Protein AF-A0A8C0F6U6-F1 (afdb_monomer_lite)

Seco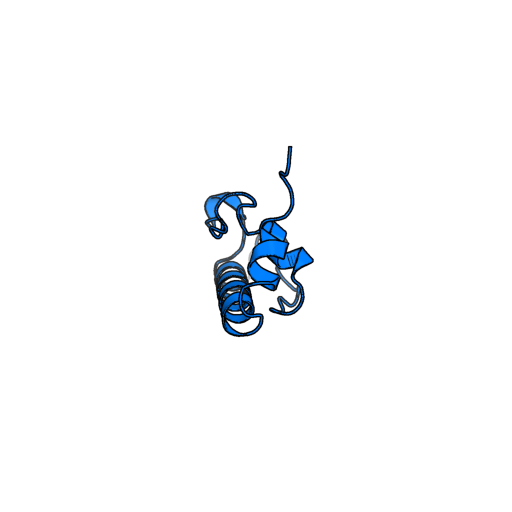ndary structure (DSSP, 8-state):
---TT-PPPPPPTTTT----TT-HHHHHTTB-TTT-PBPPHHHH---HHHHHHHHHHHHHHHHHSTTHHHHHHTTT---

Foldseek 3Di:
DPDPPDDDDDAAPCVVPDDALVPLVVLLVQAALAPRHGHDCVVRVHDPVVSVSSVVSSVVNCVPVPPPSSNVSNPDDDD

pLDDT: mean 82.84, std 14.85, range [41.78, 95.19]

InterPro domains:
  IPR001648 Small ribosomal subunit protein bS18 [PF01084] (17-65)
  IPR001648 Small ribosomal subunit protein bS18 [PTHR13479] (2-65)
  IPR001648 Small ribosomal subunit protein bS18 [TIGR00165] (10-64)
  IPR018275 Small ribosomal subunit protein bS18, conserved site [PS00057] (19-43)
  IPR036870 Small ribosomal subunit protein bS18 superfamily [G3DSA:4.10.640.10] (15-66)
  IPR036870 Small ribosomal subunit protein bS18 superfamily [SSF46911] (4-65)

Organism: Bubo bubo (NCBI:txid30461)

Sequence (79 aa):
MENPYKDPPKKCVLCGINVDYKNVQLLSQFVSPHTGCIYGRHITGLCNKKQKEVTKAIKRAHVLGGRDDAAALTSSVRD

Structure (mmCIF, N/CA/C/O backbone):
data_AF-A0A8C0F6U6-F1
#
_entry.id   AF-A0A8C0F6U6-F1
#
loop_
_atom_site.group_PDB
_atom_site.id
_atom_site.type_symbol
_atom_site.label_atom_id
_atom_site.label_alt_id
_atom_site.label_comp_id
_atom_site.label_asym_id
_atom_site.label_entity_id
_atom_site.label_seq_id
_atom_site.pdbx_PDB_ins_code
_atom_site.Cartn_x
_atom_site.Cartn_y
_atom_site.Cartn_z
_atom_site.occupancy
_atom_site.B_iso_or_equiv
_atom_site.auth_seq_id
_atom_site.auth_comp_id
_atom_site.auth_asym_id
_atom_site.auth_atom_id
_atom_site.pdbx_PDB_model_num
ATOM 1 N N . MET A 1 1 ? -21.234 3.938 31.848 1.00 80.62 1 MET A N 1
ATOM 2 C CA . MET A 1 1 ? -22.158 3.239 30.934 1.00 80.62 1 MET A CA 1
ATOM 3 C C . MET A 1 1 ? -21.652 3.474 29.524 1.00 80.62 1 MET A C 1
ATOM 5 O O . MET A 1 1 ? -21.468 4.630 29.161 1.00 80.62 1 MET A O 1
ATOM 9 N N . GLU A 1 2 ? -21.295 2.428 28.783 1.00 83.38 2 GLU A N 1
ATOM 10 C CA . GLU A 1 2 ? -20.913 2.590 27.374 1.00 83.38 2 GLU A CA 1
ATOM 11 C C . GLU A 1 2 ? -22.146 2.985 26.550 1.00 83.38 2 GLU A C 1
ATOM 13 O O . GLU A 1 2 ? -23.257 2.564 26.864 1.00 83.38 2 GLU A O 1
ATOM 18 N N . ASN A 1 3 ? -21.965 3.847 25.544 1.00 89.31 3 ASN A N 1
ATOM 19 C CA . ASN A 1 3 ? -23.067 4.373 24.737 1.00 89.31 3 ASN A CA 1
ATOM 20 C C . ASN A 1 3 ? -23.681 3.254 23.863 1.00 89.31 3 ASN A C 1
ATOM 22 O O . ASN A 1 3 ? -22.988 2.778 22.959 1.00 89.31 3 ASN A O 1
ATOM 26 N N . PRO A 1 4 ? -24.959 2.874 24.068 1.00 89.00 4 PRO A N 1
ATOM 27 C CA . PRO A 1 4 ? -25.618 1.805 23.314 1.00 89.00 4 PRO A CA 1
ATOM 28 C C . PRO A 1 4 ? -25.914 2.160 21.846 1.00 89.00 4 PRO A C 1
ATOM 30 O O . PRO A 1 4 ? -26.197 1.263 21.060 1.00 89.00 4 PRO A O 1
ATOM 33 N N . TYR A 1 5 ? -25.807 3.434 21.452 1.00 91.25 5 TYR A N 1
ATOM 34 C CA . TYR A 1 5 ? -25.997 3.902 20.069 1.00 91.25 5 TYR A CA 1
ATOM 35 C C . TYR A 1 5 ? -24.680 4.090 19.306 1.00 91.25 5 TYR A C 1
ATOM 37 O O . TYR A 1 5 ? -24.648 4.725 18.253 1.00 91.25 5 TYR A O 1
ATOM 45 N N . LYS A 1 6 ? -23.556 3.615 19.852 1.00 89.94 6 LYS A N 1
ATOM 46 C CA . LYS A 1 6 ? -22.259 3.757 19.193 1.00 89.94 6 LYS A CA 1
ATOM 47 C C . LYS A 1 6 ? -22.143 2.756 18.046 1.00 89.94 6 LYS A C 1
ATOM 49 O O . LYS A 1 6 ? -22.036 1.555 18.280 1.00 89.94 6 LYS A O 1
ATOM 54 N N . ASP A 1 7 ? -22.080 3.272 16.823 1.00 87.38 7 ASP A N 1
ATOM 55 C CA . ASP A 1 7 ? -21.833 2.445 15.646 1.00 87.38 7 ASP A CA 1
ATOM 56 C C . ASP A 1 7 ? -20.498 1.689 15.744 1.00 87.38 7 ASP A C 1
ATOM 58 O O . ASP A 1 7 ? -19.501 2.215 16.271 1.00 87.38 7 ASP A O 1
ATOM 62 N N . PRO A 1 8 ? -20.437 0.462 15.197 1.00 85.44 8 PRO A N 1
ATOM 63 C CA . PRO A 1 8 ? -19.197 -0.285 15.141 1.00 85.44 8 PRO A CA 1
ATOM 64 C C . PRO A 1 8 ? -18.151 0.473 14.307 1.00 85.44 8 PRO A C 1
ATOM 66 O O . PRO A 1 8 ? -18.475 1.130 13.312 1.00 85.44 8 PRO A O 1
ATOM 69 N N . PRO A 1 9 ? -16.861 0.377 14.672 1.00 84.56 9 PRO A N 1
ATOM 70 C CA . PRO A 1 9 ? -15.807 1.065 13.944 1.00 84.56 9 PRO A CA 1
ATOM 71 C C . PRO A 1 9 ? -15.748 0.579 12.493 1.00 84.56 9 PRO A C 1
ATOM 73 O O . PRO A 1 9 ? -15.738 -0.626 12.225 1.00 84.56 9 PRO A O 1
ATOM 76 N N . LYS A 1 10 ? -15.648 1.527 11.554 1.00 86.62 10 LYS A N 1
ATOM 77 C CA . LYS A 1 10 ? -15.519 1.233 10.122 1.00 86.62 10 LYS A CA 1
ATOM 78 C C . LYS A 1 10 ? -14.258 0.402 9.866 1.00 86.62 10 LYS A C 1
ATOM 80 O O . LYS A 1 10 ? -13.154 0.780 10.265 1.00 86.62 10 LYS A O 1
ATOM 85 N N . LYS A 1 11 ? -14.422 -0.728 9.183 1.00 91.06 11 LYS A N 1
ATOM 86 C CA . LYS A 1 11 ? -13.336 -1.636 8.790 1.00 91.06 11 LYS A CA 1
ATOM 87 C C . LYS A 1 11 ? -13.020 -1.439 7.306 1.00 91.06 11 LYS A C 1
ATOM 89 O O . LYS A 1 11 ? -13.923 -1.180 6.521 1.00 91.06 11 LYS A O 1
ATOM 94 N N . CYS A 1 12 ? -11.746 -1.544 6.922 1.00 91.31 12 CYS A N 1
ATOM 95 C CA . CYS A 1 12 ? -11.373 -1.578 5.505 1.00 91.31 12 CYS A CA 1
ATOM 96 C C . CYS A 1 12 ? -11.523 -2.994 4.939 1.00 91.31 12 CYS A C 1
ATOM 98 O O . CYS A 1 12 ? -11.579 -3.958 5.702 1.00 91.31 12 CYS A O 1
ATOM 100 N N . VAL A 1 13 ? -11.464 -3.127 3.614 1.00 90.25 13 VAL A N 1
ATOM 101 C CA . VAL A 1 13 ? -11.638 -4.406 2.901 1.00 90.25 13 VAL A CA 1
ATOM 102 C C . VAL A 1 13 ? -10.646 -5.501 3.315 1.00 90.25 13 VAL A C 1
ATOM 104 O O . VAL A 1 13 ? -10.993 -6.672 3.297 1.00 90.25 13 VAL A O 1
ATOM 107 N N . LEU A 1 14 ? -9.439 -5.136 3.767 1.00 93.00 14 LEU A N 1
ATOM 108 C CA . LEU A 1 14 ? -8.432 -6.095 4.250 1.00 93.00 14 LEU A CA 1
ATOM 109 C C . LEU A 1 14 ? -8.421 -6.292 5.777 1.00 93.00 14 LEU A C 1
ATOM 111 O O . LEU A 1 14 ? -7.530 -6.957 6.309 1.00 93.00 14 LEU A O 1
ATOM 115 N N . CYS A 1 15 ? -9.352 -5.699 6.530 1.00 91.88 15 CYS A N 1
ATOM 116 C CA . CYS A 1 15 ? -9.407 -5.917 7.978 1.00 91.88 15 CYS A CA 1
ATOM 117 C C . CYS A 1 15 ? -9.793 -7.373 8.279 1.00 91.88 15 CYS A C 1
ATOM 119 O O . CYS A 1 15 ? -10.888 -7.799 7.942 1.00 91.88 15 CYS A O 1
ATOM 121 N N . GLY A 1 16 ? -8.911 -8.110 8.961 1.00 87.62 16 GLY A N 1
ATOM 122 C CA . GLY A 1 16 ? -9.106 -9.536 9.262 1.00 87.62 16 GLY A CA 1
ATOM 123 C C . GLY A 1 16 ? -8.565 -10.492 8.194 1.00 87.62 16 GLY A C 1
ATOM 124 O O . GLY A 1 16 ? -8.549 -11.692 8.427 1.00 87.62 16 GLY A O 1
ATOM 125 N N . ILE A 1 17 ? -8.063 -9.975 7.067 1.00 90.62 17 ILE A N 1
ATOM 126 C CA . ILE A 1 17 ? -7.426 -10.773 6.011 1.00 90.62 17 ILE A CA 1
ATOM 127 C C . ILE A 1 17 ? -5.910 -10.760 6.216 1.00 90.62 17 ILE A C 1
ATOM 129 O O . ILE A 1 17 ? -5.330 -9.696 6.468 1.00 90.62 17 ILE A O 1
ATOM 133 N N . ASN A 1 18 ? -5.257 -11.919 6.116 1.00 90.81 18 ASN A N 1
ATOM 134 C CA . ASN A 1 18 ? -3.798 -11.992 6.156 1.00 90.81 18 ASN A CA 1
ATOM 135 C C . ASN A 1 18 ? -3.199 -11.583 4.799 1.00 90.81 18 ASN A C 1
ATOM 137 O O . ASN A 1 18 ? -3.644 -12.059 3.756 1.00 90.81 18 ASN A O 1
ATOM 141 N N . VAL A 1 19 ? -2.218 -10.679 4.814 1.00 92.56 19 VAL A N 1
ATOM 142 C CA . VAL A 1 19 ? -1.582 -10.144 3.602 1.00 92.56 19 VAL A CA 1
ATOM 143 C C . VAL A 1 19 ? -0.185 -10.735 3.485 1.00 92.56 19 VAL A C 1
ATOM 145 O O . VAL A 1 19 ? 0.728 -10.326 4.202 1.00 92.56 19 VAL A O 1
ATOM 148 N N . ASP A 1 20 ? -0.018 -11.664 2.548 1.00 89.38 20 ASP A N 1
ATOM 149 C CA . ASP A 1 20 ? 1.256 -12.328 2.283 1.00 89.38 20 ASP A CA 1
ATOM 150 C C . ASP A 1 20 ? 1.896 -11.839 0.983 1.00 89.38 20 ASP A C 1
ATOM 152 O O . ASP A 1 20 ? 1.230 -11.649 -0.033 1.00 89.38 20 ASP A O 1
ATOM 156 N N . TYR A 1 21 ? 3.226 -11.709 0.992 1.00 88.12 21 TYR A N 1
ATOM 157 C CA . TYR A 1 21 ? 4.014 -11.306 -0.182 1.00 88.12 21 TYR A CA 1
ATOM 158 C C . TYR A 1 21 ? 3.955 -12.314 -1.339 1.00 88.12 21 TYR A C 1
ATOM 160 O O . TYR A 1 21 ? 4.264 -11.967 -2.471 1.00 88.12 21 TYR A O 1
ATOM 168 N N . LYS A 1 22 ? 3.561 -13.559 -1.048 1.00 86.56 22 LYS A N 1
ATOM 169 C CA . LYS A 1 22 ? 3.391 -14.628 -2.039 1.00 86.56 22 LYS A CA 1
ATOM 170 C C . LYS A 1 22 ? 2.107 -14.466 -2.857 1.00 86.56 22 LYS A C 1
ATOM 172 O O . LYS A 1 22 ? 1.998 -15.040 -3.932 1.00 86.56 22 LYS A O 1
ATOM 177 N N . ASN A 1 23 ? 1.125 -13.718 -2.348 1.00 89.00 23 ASN A N 1
ATOM 178 C CA . ASN A 1 23 ? -0.153 -13.538 -3.025 1.00 89.00 23 ASN A CA 1
ATOM 179 C C . ASN A 1 23 ? -0.079 -12.363 -4.009 1.00 89.00 23 ASN A C 1
ATOM 181 O O . ASN A 1 23 ? -0.583 -11.270 -3.747 1.00 89.00 23 ASN A O 1
ATOM 185 N N . VAL A 1 24 ? 0.571 -12.600 -5.147 1.00 84.94 24 VAL A N 1
ATOM 186 C CA . VAL A 1 24 ? 0.790 -11.589 -6.194 1.00 84.94 24 VAL A CA 1
ATOM 187 C C . VAL A 1 24 ? -0.538 -11.033 -6.726 1.00 84.94 24 VAL A C 1
ATOM 189 O O . VAL A 1 24 ? -0.641 -9.832 -6.952 1.00 84.94 24 VAL A O 1
ATOM 192 N N . GLN A 1 25 ? -1.582 -11.864 -6.831 1.00 87.06 25 GLN A N 1
ATOM 193 C CA . GLN A 1 25 ? -2.908 -11.456 -7.313 1.00 87.06 25 GLN A CA 1
ATOM 194 C C . GLN A 1 25 ? -3.611 -10.457 -6.381 1.00 87.06 25 GLN A C 1
ATOM 196 O O . GLN A 1 25 ? -4.347 -9.585 -6.842 1.00 87.06 25 GLN A O 1
ATOM 201 N N . LEU A 1 26 ? -3.416 -10.579 -5.066 1.00 90.69 26 LEU A N 1
ATOM 202 C CA . LEU A 1 26 ? -3.939 -9.598 -4.116 1.00 90.69 26 LEU A CA 1
ATOM 203 C C . LEU A 1 26 ? -3.142 -8.293 -4.185 1.00 90.69 26 LEU A C 1
ATOM 205 O O . LEU A 1 26 ? -3.712 -7.209 -4.110 1.00 90.69 26 LEU A O 1
ATOM 209 N N . LEU A 1 27 ? -1.817 -8.395 -4.301 1.00 90.50 27 LEU A N 1
ATOM 210 C CA . LEU A 1 27 ? -0.930 -7.237 -4.282 1.00 90.50 27 LEU A CA 1
ATOM 211 C C . LEU A 1 27 ? -0.999 -6.413 -5.574 1.00 90.50 27 LEU A C 1
ATOM 213 O O . LEU A 1 27 ? -0.881 -5.191 -5.488 1.00 90.50 27 LEU A O 1
ATOM 217 N N . SER A 1 28 ? -1.252 -7.038 -6.731 1.00 88.88 28 SER A N 1
ATOM 218 C CA . SER A 1 28 ? -1.397 -6.342 -8.022 1.00 88.88 28 SER A CA 1
ATOM 219 C C . SER A 1 28 ? -2.531 -5.324 -8.011 1.00 88.88 28 SER A C 1
ATOM 221 O O . SER A 1 28 ? -2.399 -4.259 -8.597 1.00 88.88 28 SER A O 1
ATOM 223 N N . GLN A 1 29 ? -3.601 -5.584 -7.258 1.00 90.12 29 GLN A N 1
ATOM 224 C CA . GLN A 1 29 ? -4.743 -4.671 -7.127 1.00 90.12 29 GLN A CA 1
ATOM 225 C C . GLN A 1 29 ? -4.375 -3.334 -6.463 1.00 90.12 29 GLN A C 1
ATOM 227 O O . GLN A 1 29 ? -5.076 -2.338 -6.628 1.00 90.12 29 GLN A O 1
ATOM 232 N N . PHE A 1 30 ? -3.281 -3.298 -5.695 1.00 92.38 30 PHE A N 1
ATOM 233 C CA . PHE A 1 30 ? -2.814 -2.105 -4.983 1.00 92.38 30 PHE A CA 1
ATOM 234 C C . PHE A 1 30 ? -1.645 -1.410 -5.687 1.00 92.38 30 PHE A C 1
ATOM 236 O O . PHE A 1 30 ? -1.045 -0.491 -5.118 1.00 92.38 30 PHE A O 1
ATOM 243 N N . VAL A 1 31 ? -1.321 -1.837 -6.906 1.00 90.75 31 VAL A N 1
ATOM 244 C CA . VAL A 1 31 ? -0.208 -1.331 -7.704 1.00 90.75 31 VAL A CA 1
ATOM 245 C C . VAL A 1 31 ? -0.725 -0.870 -9.063 1.00 90.75 31 VAL A C 1
ATOM 247 O O . VAL A 1 31 ? -1.627 -1.463 -9.643 1.00 90.75 31 VAL A O 1
ATOM 250 N N . SER A 1 32 ? -0.149 0.214 -9.573 1.00 88.81 32 SER A N 1
ATOM 251 C CA . SER A 1 32 ? -0.426 0.699 -10.919 1.00 88.81 32 SER A CA 1
ATOM 252 C C . SER A 1 32 ? 0.091 -0.292 -11.964 1.00 88.81 32 SER A C 1
ATOM 254 O O . SER A 1 32 ? 1.293 -0.578 -11.960 1.00 88.81 32 SER A O 1
ATOM 256 N N . PRO A 1 33 ? -0.756 -0.749 -12.904 1.00 84.25 33 PRO A N 1
ATOM 257 C CA . PRO A 1 33 ? -0.334 -1.695 -13.927 1.00 84.25 33 PRO A CA 1
ATOM 258 C C . PRO A 1 33 ? 0.713 -1.093 -14.872 1.00 84.25 33 PRO A C 1
ATOM 260 O O . PRO A 1 33 ? 1.566 -1.806 -15.371 1.00 84.25 33 PRO A O 1
ATOM 263 N N . HIS A 1 34 ? 0.711 0.224 -15.086 1.00 81.94 34 HIS A N 1
ATOM 264 C CA . HIS A 1 34 ? 1.634 0.865 -16.030 1.00 81.94 34 HIS A CA 1
ATOM 265 C C . HIS A 1 34 ? 2.960 1.287 -15.400 1.00 81.94 34 HIS A C 1
ATOM 267 O O . HIS A 1 34 ? 4.000 1.253 -16.048 1.00 81.94 34 HIS A O 1
ATOM 273 N N . THR A 1 35 ? 2.925 1.741 -14.147 1.00 81.75 35 THR A N 1
ATOM 274 C CA . THR A 1 35 ? 4.086 2.376 -13.504 1.00 81.75 35 THR A CA 1
ATOM 275 C C . THR A 1 35 ? 4.682 1.546 -12.376 1.00 81.75 35 THR A C 1
ATOM 277 O O . THR A 1 35 ? 5.717 1.926 -11.833 1.00 81.75 35 THR A O 1
ATOM 280 N N . GLY A 1 36 ? 4.019 0.465 -11.950 1.00 82.81 36 GLY A N 1
ATOM 281 C CA . GLY A 1 36 ? 4.439 -0.319 -10.785 1.00 82.81 36 GLY A CA 1
ATOM 282 C C . GLY A 1 36 ? 4.370 0.460 -9.462 1.00 82.81 36 GLY A C 1
ATOM 283 O O . GLY A 1 36 ? 4.872 0.004 -8.437 1.00 82.81 36 GLY A O 1
ATOM 284 N N . CYS A 1 37 ? 3.764 1.652 -9.460 1.00 88.62 37 CYS A N 1
ATO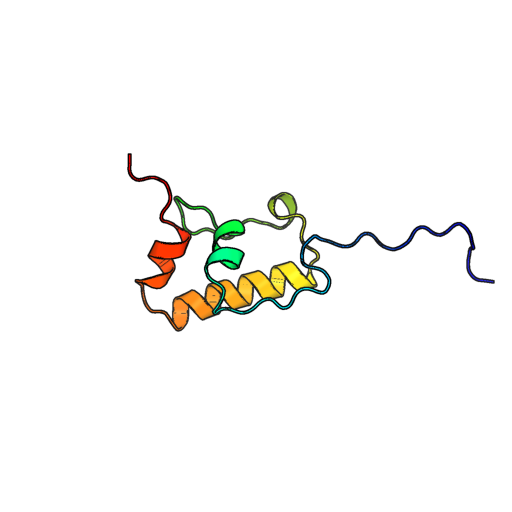M 285 C CA . CYS A 1 37 ? 3.661 2.500 -8.277 1.00 88.62 37 CYS A CA 1
ATOM 286 C C . CYS A 1 37 ? 2.545 2.007 -7.349 1.00 88.62 37 CYS A C 1
ATOM 288 O O . CYS A 1 37 ? 1.435 1.731 -7.796 1.00 88.62 37 CYS A O 1
ATOM 290 N N . ILE A 1 38 ? 2.818 1.948 -6.045 1.00 91.94 38 ILE A N 1
ATOM 291 C CA . ILE A 1 38 ? 1.838 1.534 -5.032 1.00 91.94 38 ILE A CA 1
ATOM 292 C C . ILE A 1 38 ? 0.820 2.659 -4.821 1.00 91.94 38 ILE A C 1
ATOM 294 O O . ILE A 1 38 ? 1.201 3.798 -4.533 1.00 91.94 38 ILE A O 1
ATOM 298 N N . TYR A 1 39 ? -0.471 2.341 -4.905 1.00 94.00 39 TYR A N 1
ATOM 299 C CA . TYR A 1 39 ? -1.531 3.317 -4.680 1.00 94.00 39 TYR A CA 1
ATOM 300 C C . TYR A 1 39 ? -1.544 3.833 -3.234 1.00 94.00 39 TYR A C 1
ATOM 302 O O . TYR A 1 39 ? -1.367 3.093 -2.258 1.00 94.00 39 TYR A O 1
ATOM 310 N N . GLY A 1 40 ? -1.786 5.137 -3.090 1.00 93.81 40 GLY A N 1
ATOM 311 C CA . GLY A 1 40 ? -1.902 5.793 -1.791 1.00 93.81 40 GLY A CA 1
ATOM 312 C C . GLY A 1 40 ? -3.210 5.455 -1.072 1.00 93.81 40 GLY A C 1
ATOM 313 O O . GLY A 1 40 ? -4.192 5.037 -1.679 1.00 93.81 40 GLY A O 1
ATOM 314 N N . ARG A 1 41 ? -3.256 5.716 0.241 1.00 93.81 41 ARG A N 1
ATOM 315 C CA . ARG A 1 41 ? -4.420 5.415 1.098 1.00 93.81 41 ARG A CA 1
ATOM 316 C C . ARG A 1 41 ? -5.734 6.049 0.622 1.00 93.81 41 ARG A C 1
ATOM 318 O O . ARG A 1 41 ? -6.795 5.482 0.854 1.00 93.81 41 ARG A O 1
ATOM 325 N N . HIS A 1 42 ? -5.665 7.218 -0.015 1.00 92.44 42 HIS A N 1
ATOM 326 C CA . HIS A 1 42 ? -6.842 7.907 -0.549 1.00 92.44 42 HIS A CA 1
ATOM 327 C C . HIS A 1 42 ? -7.488 7.160 -1.730 1.00 92.44 42 HIS A C 1
ATOM 329 O O . HIS A 1 42 ? -8.669 7.358 -1.977 1.00 92.44 42 HIS A O 1
ATOM 335 N N . ILE A 1 43 ? -6.736 6.282 -2.407 1.00 93.12 43 ILE A N 1
ATOM 336 C CA . ILE A 1 43 ? -7.218 5.420 -3.496 1.00 93.12 43 ILE A CA 1
ATOM 337 C C . ILE A 1 43 ? -7.581 4.039 -2.945 1.00 93.12 43 ILE A C 1
ATOM 339 O O . ILE A 1 43 ? -8.675 3.543 -3.177 1.00 93.12 43 ILE A O 1
ATOM 343 N N . THR A 1 44 ? -6.683 3.419 -2.172 1.00 92.56 44 THR A N 1
ATOM 344 C CA . THR A 1 44 ? -6.868 2.036 -1.693 1.00 92.56 44 THR A CA 1
ATOM 345 C C . THR A 1 44 ? -7.936 1.897 -0.606 1.00 92.56 44 THR A C 1
ATOM 347 O O . THR A 1 44 ? -8.420 0.795 -0.357 1.00 92.56 44 THR A O 1
ATOM 350 N N . GLY A 1 45 ? -8.263 2.979 0.112 1.00 93.06 45 GLY A N 1
ATOM 351 C CA . GLY A 1 45 ? -9.247 2.962 1.200 1.00 93.06 45 GLY A CA 1
ATOM 352 C C . GLY A 1 45 ? -8.846 2.096 2.403 1.00 93.06 45 GLY A C 1
ATOM 353 O O . GLY A 1 45 ? -9.676 1.786 3.262 1.00 93.06 45 GLY A O 1
ATOM 354 N N . LEU A 1 46 ? -7.579 1.682 2.494 1.00 94.94 46 LEU A N 1
ATOM 355 C CA . LEU A 1 46 ? -7.109 0.797 3.556 1.00 94.94 46 LEU A CA 1
ATOM 356 C C . LEU A 1 46 ? -6.890 1.535 4.884 1.00 94.94 46 LEU A C 1
ATOM 358 O O . LEU A 1 46 ? -6.594 2.734 4.956 1.00 94.94 46 LEU A O 1
ATOM 362 N N . CYS A 1 47 ? -6.991 0.793 5.987 1.00 94.38 47 CYS A N 1
ATOM 363 C CA . CYS A 1 47 ? -6.526 1.291 7.275 1.00 94.38 47 CYS A CA 1
ATOM 364 C C . CYS A 1 47 ? -4.990 1.406 7.283 1.00 94.38 47 CYS A C 1
ATOM 366 O O . CYS A 1 47 ? -4.291 0.688 6.568 1.00 94.38 47 CYS A O 1
ATOM 368 N N . ASN A 1 48 ? -4.441 2.267 8.145 1.00 93.94 48 ASN A N 1
ATOM 369 C CA . ASN A 1 48 ? -2.991 2.501 8.221 1.00 93.94 48 ASN A CA 1
ATOM 370 C C . ASN A 1 48 ? -2.184 1.219 8.485 1.00 93.94 48 ASN A C 1
ATOM 372 O O . ASN A 1 48 ? -1.058 1.092 8.008 1.00 93.94 48 ASN A O 1
ATOM 376 N N . LYS A 1 49 ? -2.754 0.269 9.238 1.00 93.06 49 LYS A N 1
ATOM 377 C CA . LYS A 1 49 ? -2.119 -1.025 9.519 1.00 93.06 49 LYS A CA 1
ATOM 378 C C . LYS A 1 49 ? -1.985 -1.847 8.235 1.00 93.06 49 LYS A C 1
ATOM 380 O O . LYS A 1 49 ? -0.874 -2.200 7.851 1.00 93.06 49 LYS A O 1
ATOM 385 N N . LYS A 1 50 ? -3.095 -2.036 7.514 1.00 94.56 50 LYS A N 1
ATOM 386 C CA . LYS A 1 50 ? -3.126 -2.821 6.273 1.00 94.56 50 LYS A CA 1
ATOM 387 C C . LYS A 1 50 ? -2.366 -2.158 5.128 1.00 94.56 50 LYS A C 1
ATOM 389 O O . LYS A 1 50 ? -1.650 -2.852 4.421 1.00 94.56 50 LYS A O 1
ATOM 394 N N . GLN A 1 51 ? -2.396 -0.829 5.005 1.00 95.19 51 GLN A N 1
ATOM 395 C CA . GLN A 1 51 ? -1.581 -0.118 4.011 1.00 95.19 51 GLN A CA 1
ATOM 396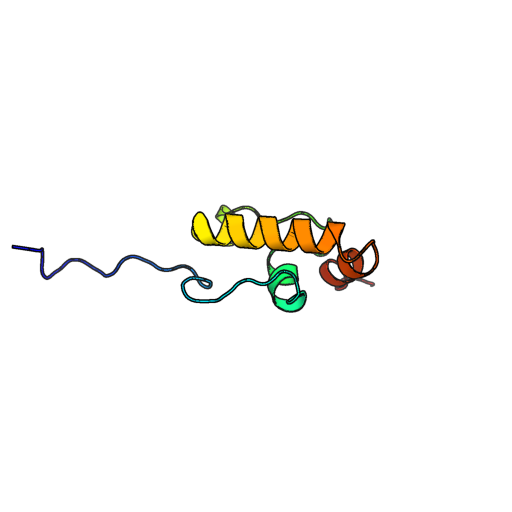 C C . GLN A 1 51 ? -0.077 -0.381 4.214 1.00 95.19 51 GLN A C 1
ATOM 398 O O . GLN A 1 51 ? 0.654 -0.604 3.248 1.00 95.19 51 GLN A O 1
ATOM 403 N N . LYS A 1 52 ? 0.394 -0.381 5.471 1.00 95.06 52 LYS A N 1
ATOM 404 C CA . LYS A 1 52 ? 1.793 -0.693 5.801 1.00 95.06 52 LYS A CA 1
ATOM 405 C C . LYS A 1 52 ? 2.129 -2.155 5.512 1.00 95.06 52 LYS A C 1
ATOM 407 O O . LYS A 1 52 ? 3.214 -2.417 5.002 1.00 95.06 52 LYS A O 1
ATOM 412 N N . GLU A 1 53 ? 1.226 -3.083 5.823 1.00 94.44 53 GLU A N 1
ATOM 413 C CA . GLU A 1 53 ? 1.396 -4.510 5.512 1.00 94.44 53 GLU A CA 1
ATOM 414 C C . GLU A 1 53 ? 1.505 -4.746 4.003 1.00 94.44 53 GLU A C 1
ATOM 416 O O . GLU A 1 53 ? 2.496 -5.319 3.562 1.00 94.44 53 GLU A O 1
ATOM 421 N N . VAL A 1 54 ? 0.571 -4.210 3.211 1.00 94.12 54 VAL A N 1
ATOM 422 C CA . VAL A 1 54 ? 0.579 -4.301 1.740 1.00 94.12 54 VAL A CA 1
ATOM 423 C C . VAL A 1 54 ? 1.857 -3.695 1.162 1.00 94.12 54 VAL A C 1
ATOM 425 O O . VAL A 1 54 ? 2.545 -4.336 0.374 1.00 94.12 54 VAL A O 1
ATOM 428 N N . THR A 1 55 ? 2.253 -2.505 1.622 1.00 93.44 55 THR A N 1
ATOM 429 C CA . THR A 1 55 ? 3.488 -1.854 1.153 1.00 93.44 55 THR A CA 1
ATOM 430 C C . THR A 1 55 ? 4.729 -2.696 1.462 1.00 93.44 55 THR A C 1
ATOM 432 O O . THR A 1 55 ? 5.625 -2.811 0.627 1.00 93.44 55 THR A O 1
ATOM 435 N N . LYS A 1 56 ? 4.807 -3.298 2.657 1.00 93.62 56 LYS A N 1
ATOM 436 C CA . LYS A 1 56 ? 5.913 -4.194 3.028 1.00 93.62 56 LYS A CA 1
ATOM 437 C C . LYS A 1 56 ? 5.901 -5.474 2.198 1.00 93.62 56 LYS A C 1
ATOM 439 O O . LYS A 1 56 ? 6.967 -5.905 1.772 1.00 93.62 56 LYS A O 1
ATOM 444 N N . ALA A 1 57 ? 4.728 -6.058 1.969 1.00 92.12 57 ALA A N 1
ATOM 445 C CA . ALA A 1 57 ? 4.566 -7.270 1.179 1.00 92.12 57 ALA A CA 1
ATOM 446 C C . ALA A 1 57 ? 5.000 -7.048 -0.276 1.00 92.12 57 ALA A C 1
ATOM 448 O O . ALA A 1 57 ? 5.805 -7.825 -0.778 1.00 92.12 57 ALA A O 1
ATOM 449 N N . ILE A 1 58 ? 4.582 -5.940 -0.900 1.00 90.50 58 ILE A N 1
ATOM 450 C CA . ILE A 1 58 ? 4.991 -5.557 -2.263 1.00 90.50 58 ILE A CA 1
ATOM 451 C C . ILE A 1 58 ? 6.507 -5.352 -2.341 1.00 90.50 58 ILE A C 1
ATOM 453 O O . ILE A 1 58 ? 7.175 -5.947 -3.181 1.00 90.50 58 ILE A O 1
ATOM 457 N N . LYS A 1 59 ? 7.089 -4.571 -1.420 1.00 90.06 59 LYS A N 1
ATOM 458 C CA . LYS A 1 59 ? 8.547 -4.359 -1.383 1.00 90.06 59 LYS A CA 1
ATOM 459 C C . LYS A 1 59 ? 9.314 -5.666 -1.194 1.00 90.06 59 LYS A C 1
ATOM 461 O O . LYS A 1 59 ? 10.343 -5.874 -1.824 1.00 90.06 59 LYS A O 1
ATOM 466 N N . ARG A 1 60 ? 8.810 -6.552 -0.334 1.00 89.50 60 ARG A N 1
ATOM 467 C CA . ARG A 1 60 ? 9.403 -7.869 -0.094 1.00 89.50 60 ARG A CA 1
ATOM 468 C C . ARG A 1 60 ? 9.307 -8.764 -1.329 1.00 89.50 60 ARG A C 1
ATOM 470 O O . ARG A 1 60 ? 10.285 -9.438 -1.631 1.00 89.50 60 ARG A O 1
ATOM 477 N N . ALA A 1 61 ? 8.180 -8.742 -2.039 1.00 86.62 61 ALA A N 1
ATOM 478 C CA . ALA A 1 61 ? 8.007 -9.459 -3.298 1.00 86.62 61 ALA A CA 1
ATOM 479 C C . ALA A 1 61 ? 9.011 -8.972 -4.355 1.00 86.62 61 ALA A C 1
ATOM 481 O O . ALA A 1 61 ? 9.688 -9.792 -4.960 1.00 86.62 61 ALA A O 1
ATOM 482 N N . HIS A 1 62 ? 9.218 -7.657 -4.487 1.00 83.62 62 HIS A N 1
ATOM 483 C CA . HIS A 1 62 ? 10.206 -7.107 -5.424 1.00 83.62 62 HIS A CA 1
ATOM 484 C C . HIS A 1 62 ? 11.657 -7.498 -5.115 1.00 83.62 62 HIS A C 1
ATOM 486 O O . HIS A 1 62 ? 12.442 -7.690 -6.039 1.00 83.62 62 HIS A O 1
ATOM 492 N N . VAL A 1 63 ? 12.024 -7.596 -3.833 1.00 84.75 63 VAL A N 1
ATOM 493 C CA . VAL A 1 63 ? 13.392 -7.955 -3.423 1.00 84.75 63 VAL A CA 1
ATOM 494 C C . VAL A 1 63 ? 13.648 -9.461 -3.547 1.00 84.75 63 VAL A C 1
ATOM 496 O O . VAL A 1 63 ? 14.748 -9.853 -3.916 1.00 84.75 63 VAL A O 1
ATOM 499 N N . LEU A 1 64 ? 12.658 -10.304 -3.229 1.00 80.19 64 LEU A N 1
ATOM 500 C CA . LEU A 1 64 ? 12.816 -11.765 -3.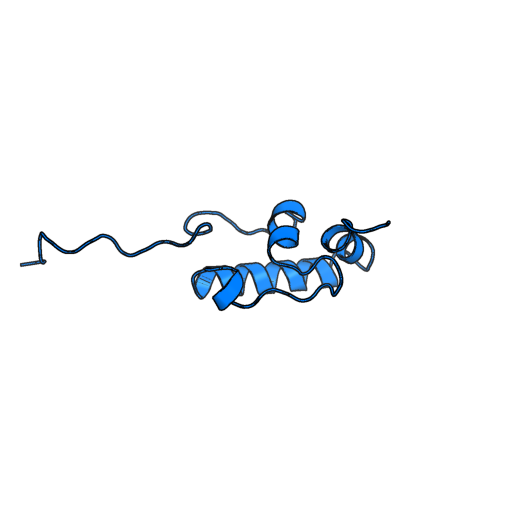228 1.00 80.19 64 LEU A CA 1
ATOM 501 C C . LEU A 1 64 ? 12.534 -12.418 -4.591 1.00 80.19 64 LEU A C 1
ATOM 503 O O . LEU A 1 64 ? 13.195 -13.394 -4.926 1.00 80.19 64 LEU A O 1
ATOM 507 N N . GLY A 1 65 ? 11.569 -11.908 -5.358 1.00 64.56 65 GLY A N 1
ATOM 508 C CA . GLY A 1 65 ? 11.096 -12.479 -6.629 1.00 64.56 65 GLY A CA 1
ATOM 509 C C . GLY A 1 65 ? 11.731 -11.840 -7.866 1.00 64.56 65 GLY A C 1
ATOM 510 O O . GLY A 1 65 ? 11.024 -11.496 -8.806 1.00 64.56 65 GLY A O 1
ATOM 511 N N . GLY A 1 66 ? 13.042 -11.569 -7.808 1.00 53.19 66 GLY A N 1
ATOM 512 C CA . GLY A 1 66 ? 13.804 -10.714 -8.729 1.00 53.19 66 GLY A CA 1
ATOM 513 C C . GLY A 1 66 ? 13.218 -10.529 -10.136 1.00 53.19 66 GLY A C 1
ATOM 514 O O . GLY A 1 66 ? 13.163 -11.477 -10.895 1.00 53.19 66 GLY A O 1
ATOM 515 N N . ARG A 1 67 ? 12.847 -9.280 -10.474 1.00 52.12 67 ARG A N 1
ATOM 516 C CA . ARG A 1 67 ? 12.416 -8.723 -11.787 1.00 52.12 67 ARG A CA 1
ATOM 517 C C . ARG A 1 67 ? 11.251 -9.408 -12.529 1.00 52.12 67 ARG A C 1
ATOM 519 O O . ARG A 1 67 ? 10.473 -8.678 -13.139 1.00 52.12 67 ARG A O 1
ATOM 526 N N . ASP A 1 68 ? 11.064 -10.715 -12.425 1.00 53.22 68 ASP A N 1
ATOM 527 C CA . ASP A 1 68 ? 10.039 -11.468 -13.151 1.00 53.22 68 ASP A CA 1
ATOM 528 C C . ASP A 1 68 ? 8.650 -11.323 -12.495 1.00 53.22 68 ASP A C 1
ATOM 530 O O . ASP A 1 68 ? 7.652 -11.119 -13.188 1.00 53.22 68 ASP A O 1
ATOM 534 N N . ASP A 1 69 ? 8.576 -11.261 -11.159 1.00 51.72 69 ASP A N 1
ATOM 535 C CA . ASP A 1 69 ? 7.305 -11.058 -10.437 1.00 51.72 69 ASP A CA 1
ATOM 536 C C . ASP A 1 69 ? 6.841 -9.591 -10.426 1.00 51.72 69 ASP A C 1
ATOM 538 O O . ASP A 1 69 ? 5.651 -9.292 -10.296 1.00 51.72 69 ASP A O 1
ATOM 542 N N . ALA A 1 70 ? 7.770 -8.642 -10.590 1.00 52.00 70 ALA A N 1
ATOM 543 C CA . ALA A 1 70 ? 7.420 -7.228 -10.733 1.00 52.00 70 ALA A CA 1
ATOM 544 C C . ALA A 1 70 ? 6.633 -6.987 -12.031 1.00 52.00 70 ALA A C 1
ATOM 546 O O . ALA A 1 70 ? 5.682 -6.206 -12.026 1.00 52.00 70 ALA A O 1
ATOM 547 N N . ALA A 1 71 ? 6.979 -7.713 -13.103 1.00 54.75 71 ALA A N 1
ATOM 548 C CA . ALA A 1 71 ? 6.253 -7.673 -14.367 1.00 54.75 71 ALA A CA 1
ATOM 549 C C . ALA A 1 71 ? 4.828 -8.244 -14.234 1.00 54.75 71 ALA A C 1
ATOM 551 O O . ALA A 1 71 ? 3.898 -7.712 -14.844 1.00 54.75 71 ALA A O 1
ATOM 552 N N . ALA A 1 72 ? 4.630 -9.267 -13.391 1.00 56.09 72 ALA A N 1
ATOM 553 C CA . ALA A 1 72 ? 3.317 -9.864 -13.137 1.00 56.09 72 ALA A CA 1
ATOM 554 C C . ALA A 1 72 ? 2.330 -8.869 -12.495 1.00 56.09 72 ALA A C 1
ATOM 556 O O . ALA A 1 72 ? 1.158 -8.848 -12.871 1.00 56.09 72 ALA A O 1
ATOM 557 N N . LEU A 1 73 ? 2.806 -7.981 -11.611 1.00 59.53 73 LEU A N 1
ATOM 558 C CA . LEU A 1 73 ? 1.993 -6.902 -11.024 1.00 59.53 73 LEU A CA 1
ATOM 559 C C . LEU A 1 73 ? 1.617 -5.804 -12.044 1.00 59.53 73 LEU A C 1
ATOM 561 O O . LEU A 1 73 ? 0.680 -5.050 -11.800 1.00 59.53 73 LEU A O 1
ATOM 565 N N . THR A 1 74 ? 2.323 -5.722 -13.178 1.00 62.16 74 THR A N 1
ATOM 566 C CA . THR A 1 74 ? 2.136 -4.706 -14.236 1.00 62.16 74 THR A CA 1
ATOM 567 C C . THR A 1 74 ? 1.447 -5.229 -15.510 1.00 62.16 74 THR A C 1
ATOM 569 O O . THR A 1 74 ? 1.258 -4.503 -16.481 1.00 62.16 74 THR A O 1
ATOM 572 N N . SER A 1 75 ? 1.069 -6.509 -15.552 1.00 56.06 75 SER A N 1
ATOM 573 C CA . SER A 1 75 ? 0.841 -7.250 -16.808 1.00 56.06 75 SER A CA 1
ATOM 574 C C . SER A 1 75 ? -0.535 -7.110 -17.498 1.00 56.06 75 SER A C 1
ATOM 576 O O . SER A 1 75 ? -0.955 -8.043 -18.176 1.00 56.06 75 SER A O 1
ATOM 578 N N . SER A 1 76 ? -1.247 -5.977 -17.416 1.00 51.41 76 SER A N 1
ATOM 579 C CA . SER A 1 76 ? -2.606 -5.873 -18.012 1.00 51.41 76 SER A CA 1
ATOM 580 C C . SER A 1 76 ? -2.842 -4.848 -19.122 1.00 51.41 76 SER A C 1
ATOM 582 O O . SER A 1 76 ? -3.998 -4.658 -19.474 1.00 51.41 76 SER A O 1
ATOM 584 N N . VAL A 1 77 ? -1.822 -4.246 -19.745 1.00 47.25 77 VAL A N 1
ATOM 585 C CA . VAL A 1 77 ? -2.044 -3.482 -20.994 1.00 47.25 77 VAL A CA 1
ATOM 586 C C . VAL A 1 77 ? -0.881 -3.697 -21.967 1.00 47.25 77 VAL A C 1
ATOM 588 O O . VAL A 1 77 ? 0.074 -2.925 -22.012 1.00 47.25 77 VAL A O 1
ATOM 591 N N . ARG A 1 78 ? -0.930 -4.813 -22.700 1.00 46.31 78 ARG A N 1
ATOM 592 C CA . ARG A 1 78 ? -0.318 -4.913 -24.029 1.00 46.31 78 ARG A CA 1
ATOM 593 C C . ARG A 1 78 ? -1.480 -4.793 -25.012 1.00 46.31 78 ARG A C 1
ATOM 595 O O . ARG A 1 78 ? -2.175 -5.783 -25.224 1.00 46.31 78 ARG A O 1
ATOM 602 N N . ASP A 1 79 ? -1.733 -3.574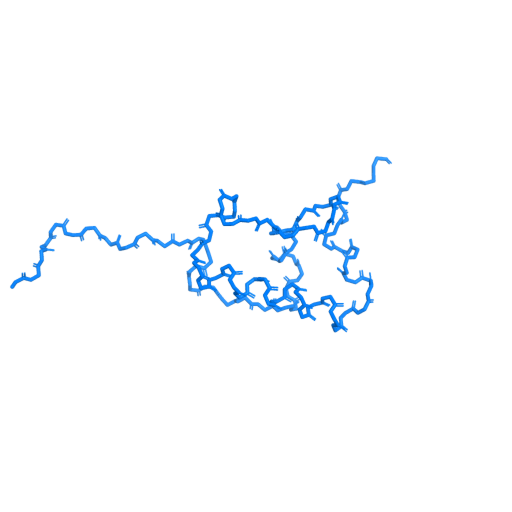 -25.477 1.00 41.78 79 ASP A N 1
ATOM 603 C CA . ASP A 1 79 ? -2.343 -3.367 -26.795 1.00 41.78 79 ASP A CA 1
ATOM 604 C C . ASP A 1 79 ? -1.351 -3.822 -27.878 1.00 41.78 79 ASP A C 1
ATOM 606 O O . ASP A 1 79 ? -0.128 -3.600 -27.680 1.00 41.78 79 ASP 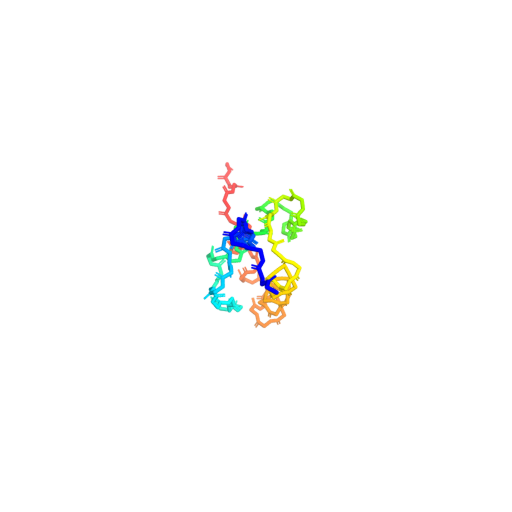A O 1
#

Radius of gyration: 15.76 Å; chains: 1; bounding box: 40×22×58 Å